Protein AF-I9C0R6-F1 (afdb_monomer_lite)

Structure (mmCIF, N/CA/C/O backbone):
data_AF-I9C0R6-F1
#
_entry.id   AF-I9C0R6-F1
#
loop_
_atom_site.group_PDB
_atom_site.id
_atom_site.type_symbol
_atom_site.label_atom_id
_atom_site.label_alt_id
_atom_site.label_comp_id
_atom_site.label_asym_id
_atom_site.label_entity_id
_atom_site.label_seq_id
_atom_site.pdbx_PDB_ins_code
_atom_site.Cartn_x
_atom_site.Cartn_y
_atom_site.Cartn_z
_atom_site.occupancy
_atom_site.B_iso_or_equiv
_atom_site.auth_seq_id
_atom_site.auth_comp_id
_atom_site.auth_asym_id
_atom_site.auth_atom_id
_atom_site.pdbx_PDB_model_num
ATOM 1 N N . MET A 1 1 ? 4.404 21.914 -5.510 1.00 38.25 1 MET A N 1
ATOM 2 C CA . MET A 1 1 ? 2.934 21.778 -5.633 1.00 38.25 1 MET A CA 1
ATOM 3 C C . MET A 1 1 ? 2.519 20.421 -5.077 1.00 38.25 1 MET A C 1
ATOM 5 O O . MET A 1 1 ? 2.902 19.404 -5.640 1.00 38.25 1 MET A O 1
ATOM 9 N N . ARG A 1 2 ? 1.827 20.374 -3.931 1.00 45.59 2 ARG A N 1
ATOM 10 C CA . ARG A 1 2 ? 1.291 19.121 -3.370 1.00 45.59 2 ARG A CA 1
ATOM 11 C C . ARG A 1 2 ? -0.032 18.838 -4.077 1.00 45.59 2 ARG A C 1
ATOM 13 O O . ARG A 1 2 ? -0.956 19.632 -3.956 1.00 45.59 2 ARG A O 1
ATOM 20 N N . ALA A 1 3 ? -0.115 17.740 -4.823 1.00 52.75 3 ALA A N 1
ATOM 21 C CA . ALA A 1 3 ? -1.356 17.266 -5.429 1.00 52.75 3 ALA A CA 1
ATOM 22 C C . ALA A 1 3 ? -2.314 16.725 -4.343 1.00 52.75 3 ALA A C 1
ATOM 24 O O . ALA A 1 3 ? -2.556 15.524 -4.246 1.00 52.75 3 ALA A O 1
ATOM 25 N N . CYS A 1 4 ? -2.816 17.611 -3.482 1.00 52.69 4 CYS A N 1
ATOM 26 C CA . CYS A 1 4 ? -3.850 17.322 -2.494 1.00 52.69 4 CYS A CA 1
ATOM 27 C C . CYS A 1 4 ? -5.216 17.417 -3.185 1.00 52.69 4 CYS A C 1
ATOM 29 O O . CYS A 1 4 ? -5.801 18.490 -3.243 1.00 52.69 4 CYS A O 1
ATOM 31 N N . GLY A 1 5 ? -5.694 16.316 -3.768 1.00 62.66 5 GLY A N 1
ATOM 32 C CA . GLY A 1 5 ? -7.068 16.227 -4.287 1.00 62.66 5 GLY A CA 1
ATOM 33 C C . GLY A 1 5 ? -7.242 15.269 -5.461 1.00 62.66 5 GLY A C 1
ATOM 34 O O . GLY A 1 5 ? -8.298 14.667 -5.617 1.00 62.66 5 GLY A O 1
ATOM 35 N N . HIS A 1 6 ? -6.196 15.052 -6.259 1.00 72.06 6 HIS A N 1
ATOM 36 C CA . HIS A 1 6 ? -6.268 14.102 -7.365 1.00 72.06 6 HIS A CA 1
ATOM 37 C C . HIS A 1 6 ? -5.964 12.675 -6.860 1.00 72.06 6 HIS A C 1
ATOM 39 O O . HIS A 1 6 ? -4.918 12.483 -6.228 1.00 72.06 6 HIS A O 1
ATOM 45 N N . PRO A 1 7 ? -6.807 11.658 -7.137 1.00 67.81 7 PRO A N 1
ATOM 46 C CA . PRO A 1 7 ? -6.635 10.293 -6.622 1.00 67.81 7 PRO A CA 1
ATOM 47 C C . PRO A 1 7 ? -5.280 9.676 -6.993 1.00 67.81 7 PRO A C 1
ATOM 49 O O . PRO A 1 7 ? -4.728 8.903 -6.214 1.00 67.81 7 PRO A O 1
ATOM 52 N N . PHE A 1 8 ? -4.695 10.090 -8.120 1.00 69.25 8 PHE A N 1
ATOM 53 C CA . PHE A 1 8 ? -3.371 9.648 -8.564 1.00 69.25 8 PHE A CA 1
ATOM 54 C C . PHE A 1 8 ? -2.227 10.602 -8.186 1.00 69.25 8 PHE A C 1
ATOM 56 O O . PHE A 1 8 ? -1.062 10.295 -8.429 1.00 69.25 8 PHE A O 1
ATOM 63 N N . GLY A 1 9 ? -2.525 11.747 -7.569 1.00 73.50 9 GLY A N 1
ATOM 64 C CA . GLY A 1 9 ? -1.532 12.768 -7.228 1.00 73.50 9 GLY A CA 1
ATOM 65 C C . GLY A 1 9 ? -0.500 12.285 -6.208 1.00 73.50 9 GLY A C 1
ATOM 66 O O . GLY A 1 9 ? 0.684 12.588 -6.323 1.00 73.50 9 GLY A O 1
ATOM 67 N N . THR A 1 10 ? -0.930 11.470 -5.246 1.00 73.44 10 THR A N 1
ATOM 68 C CA . THR A 1 10 ? -0.066 10.896 -4.204 1.00 73.44 10 THR A CA 1
ATOM 69 C C . THR A 1 10 ? 0.796 9.722 -4.692 1.00 73.44 10 THR A C 1
ATOM 71 O O . THR A 1 10 ? 1.999 9.759 -4.426 1.00 73.44 10 THR A O 1
ATOM 74 N N . PRO A 1 11 ? 0.289 8.711 -5.435 1.00 77.50 11 PRO A N 1
ATOM 75 C CA . PRO A 1 11 ? 1.160 7.698 -6.030 1.00 77.50 11 PRO A CA 1
ATOM 76 C C . PRO A 1 11 ? 2.114 8.295 -7.070 1.00 77.50 11 PRO A C 1
ATOM 78 O O . PRO A 1 11 ? 3.282 7.930 -7.066 1.00 77.50 11 PRO A O 1
ATOM 81 N N . LYS A 1 12 ? 1.686 9.274 -7.881 1.00 71.69 12 LYS A N 1
ATOM 82 C CA . LYS A 1 12 ? 2.557 9.940 -8.866 1.00 71.69 12 LYS A CA 1
ATOM 83 C C . LYS A 1 12 ? 3.669 10.770 -8.215 1.00 71.69 12 LYS A C 1
ATOM 85 O O . LYS A 1 12 ? 4.793 10.746 -8.697 1.00 71.69 12 LYS A O 1
ATOM 90 N N . ALA A 1 13 ? 3.390 11.447 -7.098 1.00 75.50 13 ALA A N 1
ATOM 91 C CA . ALA A 1 13 ? 4.412 12.172 -6.337 1.00 75.50 13 ALA A CA 1
ATOM 92 C C . ALA A 1 13 ? 5.409 11.237 -5.626 1.00 75.50 13 ALA A C 1
ATOM 94 O O . ALA A 1 13 ? 6.587 11.566 -5.525 1.00 75.50 13 ALA A O 1
ATOM 95 N N . ARG A 1 14 ? 4.952 10.069 -5.146 1.00 70.69 14 ARG A N 1
ATOM 96 C CA . ARG A 1 14 ? 5.819 9.052 -4.519 1.00 70.69 14 ARG A CA 1
ATOM 97 C C . ARG A 1 14 ? 6.611 8.217 -5.520 1.00 70.69 14 ARG A C 1
ATOM 99 O O . ARG A 1 14 ? 7.598 7.612 -5.127 1.00 70.69 14 ARG A O 1
ATOM 106 N N . MET A 1 15 ? 6.207 8.210 -6.789 1.00 73.62 15 MET A N 1
ATOM 107 C CA . MET A 1 15 ? 6.886 7.461 -7.847 1.00 73.62 15 MET A CA 1
ATOM 108 C C . MET A 1 15 ? 8.315 7.958 -8.119 1.00 73.62 15 MET A C 1
ATOM 110 O O . MET A 1 15 ? 9.086 7.202 -8.690 1.00 73.62 15 MET A O 1
ATOM 114 N N . GLY A 1 16 ? 8.684 9.165 -7.654 1.00 62.84 16 GLY A N 1
ATOM 115 C CA . GLY A 1 16 ? 10.062 9.672 -7.639 1.00 62.84 16 GLY A CA 1
ATOM 116 C C . GLY A 1 16 ? 10.739 9.737 -9.016 1.00 62.84 16 GLY A C 1
ATOM 117 O O . GLY A 1 16 ? 10.208 9.309 -10.029 1.00 62.84 16 GLY A O 1
ATOM 118 N N . SER A 1 17 ? 11.947 10.293 -9.080 1.00 57.12 17 SER A N 1
ATOM 119 C CA . SER A 1 17 ? 12.699 10.402 -10.338 1.00 57.12 17 SER A CA 1
ATOM 120 C C . SER A 1 17 ? 13.414 9.124 -10.850 1.00 57.12 17 SER A C 1
ATOM 122 O O . SER A 1 17 ? 13.961 9.220 -11.951 1.00 57.12 17 SER A O 1
ATOM 124 N N . PRO A 1 18 ? 13.443 7.938 -10.193 1.00 55.47 18 PRO A N 1
ATOM 125 C CA . PRO A 1 18 ? 13.922 6.722 -10.844 1.00 55.47 18 PRO A CA 1
ATOM 126 C C . PRO A 1 18 ? 12.736 6.034 -11.535 1.00 55.47 18 PRO A C 1
ATOM 128 O O . PRO A 1 18 ? 11.924 5.359 -10.910 1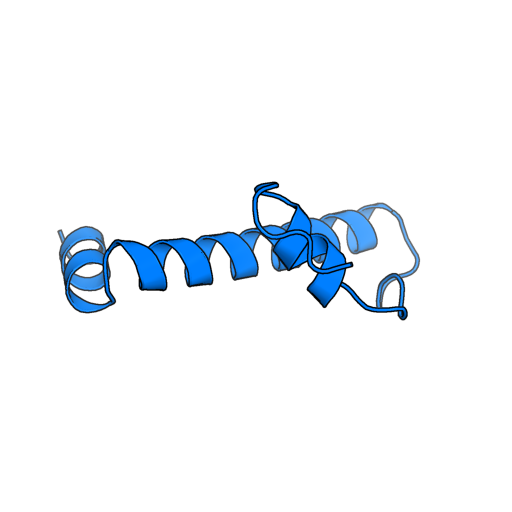.00 55.47 18 PRO A O 1
ATOM 131 N N . HIS A 1 19 ? 12.599 6.263 -12.838 1.00 69.25 19 HIS A N 1
ATOM 132 C CA . HIS A 1 19 ? 11.533 5.686 -13.655 1.00 69.25 19 HIS A CA 1
ATOM 133 C C . HIS A 1 19 ? 11.816 4.198 -13.881 1.00 69.25 19 HIS A C 1
ATOM 135 O O . HIS 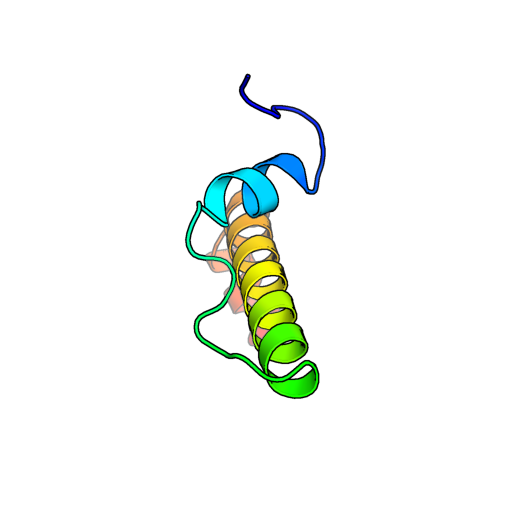A 1 19 ? 12.514 3.847 -14.822 1.00 69.25 19 HIS A O 1
ATOM 141 N N . PHE A 1 20 ? 11.273 3.337 -13.033 1.00 74.25 20 PHE A N 1
ATOM 142 C CA . PHE A 1 20 ? 11.334 1.880 -13.148 1.00 74.25 20 PHE A CA 1
ATOM 143 C C . PHE A 1 20 ? 12.701 1.225 -12.920 1.00 74.25 20 PHE A C 1
ATOM 145 O O . PHE A 1 20 ? 13.711 1.530 -13.553 1.00 74.25 20 PHE A O 1
ATOM 152 N N . LEU A 1 21 ? 12.711 0.227 -12.040 1.00 84.62 21 LEU A N 1
ATOM 153 C CA . LEU A 1 21 ? 13.832 -0.702 -11.866 1.00 84.62 21 LEU A CA 1
ATOM 154 C C . LEU A 1 21 ? 13.988 -1.629 -13.078 1.00 84.62 21 LEU A C 1
ATOM 156 O O . LEU A 1 21 ? 15.040 -2.237 -13.295 1.00 84.62 21 LEU A O 1
ATOM 160 N N . THR A 1 22 ? 12.931 -1.749 -13.875 1.00 88.12 22 THR A N 1
ATOM 161 C CA . THR A 1 22 ? 12.851 -2.653 -15.013 1.00 88.12 22 THR A CA 1
ATOM 162 C C . THR A 1 22 ? 12.839 -1.893 -16.342 1.00 88.12 22 THR A C 1
ATOM 164 O O . THR A 1 22 ? 12.346 -0.778 -16.441 1.00 88.12 22 THR A O 1
ATOM 167 N N . LYS A 1 23 ? 13.425 -2.490 -17.391 1.00 86.81 23 LYS A N 1
ATOM 168 C CA . LYS A 1 23 ? 13.641 -1.821 -18.694 1.00 86.81 23 LYS A CA 1
ATOM 169 C C . LYS A 1 23 ? 12.721 -2.292 -19.820 1.00 86.81 23 LYS A C 1
ATOM 171 O O . LYS A 1 23 ? 12.707 -1.689 -20.885 1.00 86.81 23 LYS A O 1
ATOM 176 N N . THR A 1 24 ? 11.980 -3.380 -19.619 1.00 89.69 24 THR A N 1
ATOM 177 C CA . THR A 1 24 ? 11.078 -3.936 -20.638 1.00 89.69 24 THR A CA 1
ATOM 178 C C . THR A 1 24 ? 9.629 -3.647 -20.275 1.00 89.69 24 THR A C 1
ATOM 180 O O . THR A 1 24 ? 9.251 -3.752 -19.110 1.00 89.69 24 THR A O 1
ATOM 183 N N . MET A 1 25 ? 8.802 -3.322 -21.272 1.00 87.81 25 MET A N 1
ATOM 184 C CA . MET A 1 25 ? 7.405 -2.919 -21.060 1.00 87.81 25 MET A CA 1
ATOM 185 C C . MET A 1 25 ? 6.577 -3.890 -20.201 1.00 87.81 25 MET A C 1
ATOM 187 O O . MET A 1 25 ? 5.860 -3.403 -19.327 1.00 87.81 25 MET A O 1
ATOM 191 N N . PRO A 1 26 ? 6.683 -5.229 -20.356 1.00 91.25 26 PRO A N 1
ATOM 192 C CA . PRO A 1 26 ? 5.945 -6.145 -19.489 1.00 91.25 26 PRO A CA 1
ATOM 193 C C . PRO A 1 26 ? 6.327 -5.988 -18.013 1.00 91.25 26 PRO A C 1
ATOM 195 O O . PRO A 1 26 ? 5.460 -5.958 -17.147 1.00 91.25 26 PRO A O 1
ATOM 198 N N . ARG A 1 27 ? 7.621 -5.816 -17.723 1.00 89.62 27 ARG A N 1
ATOM 199 C CA . ARG A 1 27 ? 8.131 -5.679 -16.354 1.00 89.62 27 ARG A CA 1
ATOM 200 C C . ARG A 1 27 ? 7.814 -4.305 -15.760 1.00 89.62 27 ARG A C 1
ATOM 202 O O . ARG A 1 27 ? 7.409 -4.223 -14.607 1.00 89.62 27 ARG A O 1
ATOM 209 N N . VAL A 1 28 ? 7.902 -3.255 -16.577 1.00 88.75 28 VAL A N 1
ATOM 210 C CA . VAL A 1 28 ? 7.498 -1.889 -16.210 1.00 88.75 28 VAL A CA 1
ATOM 211 C C . VAL A 1 28 ? 6.008 -1.844 -15.870 1.00 88.75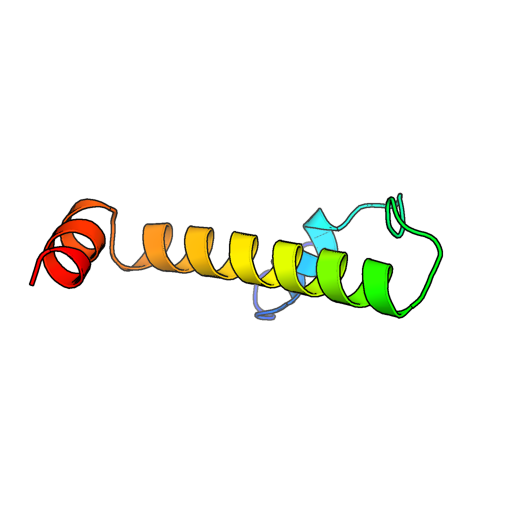 28 VAL A C 1
ATOM 213 O O . VAL A 1 28 ? 5.609 -1.218 -14.891 1.00 88.75 28 VAL A O 1
ATOM 216 N N . SER A 1 29 ? 5.173 -2.551 -16.637 1.00 89.62 29 SER A N 1
ATOM 217 C CA . SER A 1 29 ? 3.741 -2.673 -16.352 1.00 89.62 29 SER A CA 1
ATOM 218 C C . SER A 1 29 ? 3.486 -3.377 -15.016 1.00 89.62 29 SER A C 1
ATOM 220 O O . SER A 1 29 ? 2.672 -2.900 -14.224 1.00 89.62 29 SER A O 1
ATOM 222 N N . THR A 1 30 ? 4.225 -4.450 -14.714 1.00 91.06 30 THR A N 1
ATOM 223 C CA . THR A 1 30 ? 4.164 -5.117 -13.404 1.00 91.06 30 THR A CA 1
ATOM 224 C C . THR A 1 30 ? 4.579 -4.183 -12.266 1.00 91.06 30 THR A C 1
ATOM 226 O O . THR A 1 30 ? 3.913 -4.132 -11.234 1.00 91.06 30 THR A O 1
ATOM 229 N N . GLU A 1 31 ? 5.641 -3.402 -12.455 1.00 90.12 31 GLU A N 1
ATOM 230 C CA . GLU A 1 31 ? 6.121 -2.437 -11.464 1.00 90.12 31 GLU A CA 1
ATOM 231 C C . GLU A 1 31 ? 5.095 -1.318 -11.212 1.00 90.12 31 GLU A C 1
ATOM 233 O O . GLU A 1 31 ? 4.804 -0.974 -10.064 1.00 90.12 31 GLU A O 1
ATOM 238 N N . MET A 1 32 ? 4.450 -0.822 -12.273 1.00 90.31 32 MET A N 1
ATOM 239 C CA . MET A 1 32 ? 3.325 0.111 -12.155 1.00 90.31 32 MET A CA 1
ATOM 240 C C . MET A 1 32 ? 2.136 -0.489 -11.410 1.00 90.31 32 MET A C 1
ATOM 242 O O . MET A 1 32 ? 1.561 0.175 -10.543 1.00 90.31 32 MET A O 1
ATOM 246 N N . ALA A 1 33 ? 1.769 -1.734 -11.719 1.00 90.44 33 ALA A N 1
ATOM 247 C CA . ALA A 1 33 ? 0.677 -2.425 -11.046 1.00 90.44 33 ALA A CA 1
ATOM 248 C C . ALA A 1 33 ? 0.962 -2.590 -9.545 1.00 90.44 33 ALA A C 1
ATOM 250 O O . ALA A 1 33 ? 0.074 -2.358 -8.723 1.00 90.44 33 ALA A O 1
ATOM 251 N N . LEU A 1 34 ? 2.208 -2.901 -9.176 1.00 91.12 34 LEU A N 1
ATOM 252 C CA . LEU A 1 34 ? 2.613 -3.036 -7.779 1.00 91.12 34 LEU A CA 1
ATOM 253 C C . LEU A 1 34 ? 2.547 -1.698 -7.027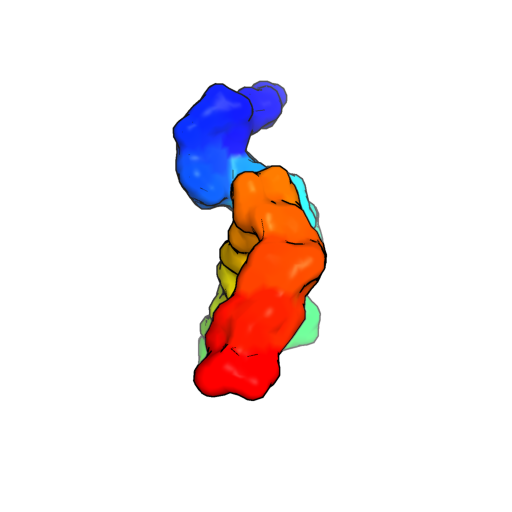 1.00 91.12 34 LEU A C 1
ATOM 255 O O . LEU A 1 34 ? 2.044 -1.652 -5.904 1.00 91.12 34 LEU A O 1
ATOM 259 N N . HIS A 1 35 ? 2.974 -0.594 -7.647 1.00 88.81 35 HIS A N 1
ATOM 260 C CA . HIS A 1 35 ? 2.832 0.741 -7.057 1.00 88.81 35 HIS A CA 1
ATOM 261 C C . HIS A 1 35 ? 1.367 1.138 -6.830 1.00 88.81 35 HIS A C 1
ATOM 263 O O . HIS A 1 35 ? 1.032 1.686 -5.773 1.00 88.81 35 HIS A O 1
ATOM 269 N N .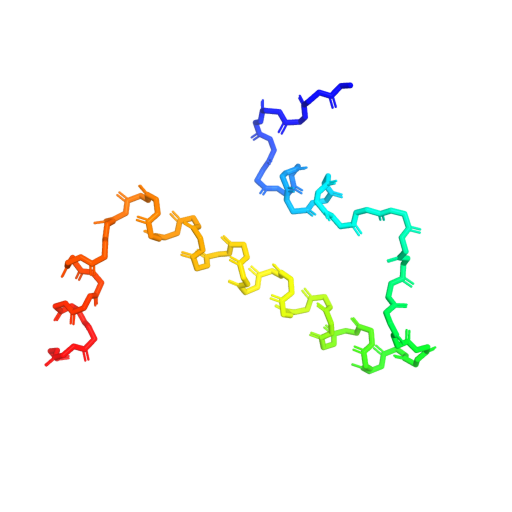 VAL A 1 36 ? 0.481 0.851 -7.789 1.00 90.19 36 VAL A N 1
ATOM 270 C CA . VAL A 1 36 ? -0.963 1.103 -7.644 1.00 90.19 36 VAL A CA 1
ATOM 271 C C . VAL A 1 36 ? -1.559 0.226 -6.543 1.00 90.19 36 VAL A C 1
ATOM 273 O O . VAL A 1 36 ? -2.306 0.728 -5.702 1.00 90.19 36 VAL A O 1
ATOM 276 N N . LEU A 1 37 ? -1.188 -1.055 -6.489 1.00 92.44 37 LEU A N 1
ATOM 277 C CA . LEU A 1 37 ? -1.631 -1.973 -5.443 1.00 92.44 37 LEU A CA 1
ATOM 278 C C . LEU A 1 37 ? -1.194 -1.495 -4.052 1.00 92.44 37 LEU A C 1
ATOM 280 O O . LEU A 1 37 ? -2.027 -1.385 -3.155 1.00 92.44 37 LEU A O 1
ATOM 284 N N . ALA A 1 38 ? 0.076 -1.128 -3.877 1.00 90.88 38 ALA A N 1
ATOM 285 C CA . ALA A 1 38 ? 0.595 -0.615 -2.610 1.00 90.88 38 ALA A CA 1
ATOM 286 C C . ALA A 1 38 ? -0.113 0.681 -2.171 1.00 90.88 38 ALA A C 1
ATOM 288 O O . ALA A 1 38 ? -0.423 0.864 -0.987 1.00 90.88 38 ALA A O 1
ATOM 289 N N . TYR A 1 39 ? -0.418 1.575 -3.120 1.00 89.62 39 TYR A N 1
ATOM 290 C CA . TYR A 1 39 ? -1.227 2.762 -2.846 1.00 89.62 39 TYR A CA 1
ATOM 291 C C . TYR A 1 39 ? -2.636 2.393 -2.379 1.00 89.62 39 TYR A C 1
ATOM 293 O O . TYR A 1 39 ? -3.085 2.913 -1.355 1.00 89.62 39 TYR A O 1
ATOM 301 N N . ASN A 1 40 ? -3.305 1.486 -3.089 1.00 90.62 40 ASN A N 1
ATOM 302 C CA . ASN A 1 40 ? -4.661 1.059 -2.764 1.00 90.62 40 ASN A CA 1
ATOM 303 C C . ASN A 1 40 ? -4.725 0.383 -1.391 1.00 90.62 40 ASN A C 1
ATOM 305 O O . ASN A 1 40 ? -5.600 0.725 -0.600 1.00 90.62 40 ASN A O 1
ATOM 309 N N . LEU A 1 41 ? -3.769 -0.489 -1.060 1.00 91.88 41 LEU A N 1
ATOM 310 C CA . LEU A 1 41 ? -3.686 -1.126 0.257 1.00 91.88 41 LEU A CA 1
ATOM 311 C C . LEU A 1 41 ? -3.490 -0.096 1.370 1.00 91.88 41 LEU A C 1
ATOM 313 O O . LEU A 1 41 ? -4.214 -0.118 2.362 1.00 91.88 41 LEU A O 1
ATOM 317 N N . THR A 1 42 ? -2.572 0.856 1.179 1.00 90.44 42 THR A N 1
ATOM 318 C CA . THR A 1 42 ? -2.359 1.940 2.151 1.00 90.44 42 THR A CA 1
ATOM 319 C C . THR A 1 42 ? -3.637 2.759 2.337 1.00 90.44 42 THR A C 1
ATOM 321 O O . THR A 1 42 ? -4.044 3.017 3.464 1.00 90.44 42 THR A O 1
ATOM 324 N N . ARG A 1 43 ? -4.308 3.131 1.240 1.00 90.69 43 ARG A N 1
ATOM 325 C CA . ARG A 1 43 ? -5.553 3.908 1.270 1.00 90.69 43 ARG A CA 1
ATOM 326 C C . ARG A 1 43 ? -6.662 3.155 2.006 1.00 90.69 43 ARG A C 1
ATOM 328 O O . ARG A 1 43 ? -7.334 3.744 2.845 1.00 90.69 43 ARG A O 1
ATOM 335 N N . VAL A 1 44 ? -6.852 1.873 1.705 1.00 92.31 44 VAL A N 1
ATOM 336 C CA . VAL A 1 44 ? -7.874 1.038 2.346 1.00 92.31 44 VAL A CA 1
ATOM 337 C C . VAL A 1 44 ? -7.586 0.875 3.840 1.00 92.31 44 VAL A C 1
ATOM 339 O O . VAL A 1 44 ? -8.495 1.049 4.648 1.00 92.31 44 VAL A O 1
ATOM 342 N N . LEU A 1 45 ? -6.325 0.653 4.222 1.00 92.88 45 LEU A N 1
ATOM 343 C CA . LEU A 1 45 ? -5.905 0.624 5.627 1.00 92.88 45 LEU A CA 1
ATOM 344 C C . LEU A 1 45 ? -6.168 1.957 6.337 1.00 92.88 45 LEU A C 1
ATOM 346 O O . LEU A 1 45 ? -6.625 1.950 7.476 1.00 92.88 45 LEU A O 1
ATOM 350 N N . THR A 1 46 ? -5.925 3.090 5.674 1.00 91.12 46 THR A N 1
ATOM 351 C CA . THR A 1 46 ? -6.200 4.424 6.230 1.00 91.12 46 THR A CA 1
ATOM 352 C C . THR A 1 46 ? -7.698 4.703 6.384 1.00 91.12 46 THR A C 1
ATOM 354 O O . THR A 1 46 ? -8.084 5.329 7.364 1.00 91.12 46 THR A O 1
ATOM 357 N N . ILE A 1 47 ? -8.539 4.260 5.443 1.00 92.31 47 ILE A N 1
ATOM 358 C CA . ILE A 1 47 ? -9.987 4.532 5.464 1.00 92.31 47 ILE A CA 1
ATOM 359 C C . ILE A 1 47 ? -10.729 3.577 6.406 1.00 92.31 47 ILE A C 1
ATOM 361 O O . ILE A 1 47 ? -11.547 4.022 7.203 1.00 92.31 47 ILE A O 1
ATOM 365 N N . MET A 1 48 ? -10.476 2.270 6.300 1.00 92.19 48 MET A N 1
ATOM 366 C CA . MET A 1 48 ? -11.254 1.246 7.011 1.00 92.19 48 MET A CA 1
ATOM 367 C C . MET A 1 48 ? -10.594 0.773 8.313 1.00 92.19 48 MET A C 1
ATOM 369 O O . MET A 1 48 ? -11.272 0.245 9.193 1.00 92.19 48 MET A O 1
ATOM 373 N N . GLY A 1 49 ? -9.277 0.944 8.452 1.00 91.69 49 GLY A N 1
ATOM 374 C CA . GLY A 1 49 ? -8.506 0.410 9.573 1.00 91.69 49 GLY A CA 1
ATOM 375 C C . GLY A 1 49 ? -8.210 -1.092 9.457 1.00 91.69 49 GLY A C 1
ATOM 376 O O . GLY A 1 49 ? -8.939 -1.868 8.838 1.00 91.69 49 GLY A O 1
ATOM 377 N N . SER A 1 50 ? -7.119 -1.529 10.092 1.00 89.56 50 SER A N 1
ATOM 378 C CA . SER A 1 50 ? -6.616 -2.910 9.999 1.00 89.56 50 SER A CA 1
ATOM 379 C C . SER A 1 50 ? -7.583 -3.958 10.560 1.00 89.56 50 SER A C 1
ATOM 381 O O . SER A 1 50 ? -7.749 -5.019 9.965 1.00 89.56 50 SER A O 1
ATOM 383 N N . LYS A 1 51 ? -8.265 -3.661 11.674 1.00 90.88 51 LYS A N 1
ATOM 384 C CA . LYS A 1 51 ? -9.201 -4.596 12.326 1.00 90.88 51 LYS A CA 1
ATOM 385 C C . LYS A 1 51 ? -10.403 -4.940 11.441 1.00 90.88 51 LYS A C 1
ATOM 387 O O . LYS A 1 51 ? -10.801 -6.100 11.389 1.00 90.88 51 LYS A O 1
ATOM 392 N N . ALA A 1 52 ? -10.963 -3.950 10.741 1.00 91.25 52 ALA A N 1
ATOM 393 C CA . ALA A 1 52 ? -12.103 -4.156 9.848 1.00 91.25 52 ALA A CA 1
ATOM 394 C C . ALA A 1 52 ? -11.719 -5.024 8.642 1.00 91.25 52 ALA A C 1
ATOM 396 O O . ALA A 1 52 ? -12.456 -5.934 8.276 1.00 91.25 52 ALA A O 1
ATOM 397 N N . ILE A 1 53 ? -10.530 -4.789 8.079 1.00 92.88 53 ILE A N 1
ATOM 398 C CA . ILE A 1 53 ? -10.004 -5.563 6.947 1.00 92.88 53 ILE A CA 1
ATOM 399 C C . ILE A 1 53 ? -9.725 -7.012 7.353 1.00 92.88 53 ILE A C 1
ATOM 401 O O . ILE A 1 53 ? -10.147 -7.925 6.655 1.00 92.88 53 ILE A O 1
ATOM 405 N N . LEU A 1 54 ? -9.067 -7.239 8.496 1.00 93.75 54 LEU A N 1
ATOM 406 C CA . LEU A 1 54 ? -8.794 -8.594 8.989 1.00 93.75 54 LEU A CA 1
ATOM 407 C C . LEU A 1 54 ? -10.083 -9.387 9.219 1.00 93.75 54 LEU A C 1
ATOM 409 O O . LEU A 1 54 ? -10.153 -10.555 8.851 1.00 93.75 54 LEU A O 1
ATOM 413 N N . LYS A 1 55 ? -11.118 -8.741 9.770 1.00 93.62 55 LYS A N 1
ATOM 414 C CA . LYS A 1 55 ? -12.430 -9.368 9.946 1.00 93.62 55 LYS A CA 1
ATOM 415 C C . LYS A 1 55 ? -13.074 -9.744 8.608 1.00 93.62 55 LYS A C 1
ATOM 417 O O . LYS A 1 55 ? -13.655 -10.813 8.528 1.00 93.62 55 LYS A O 1
ATOM 422 N N . ALA A 1 56 ? -12.959 -8.888 7.591 1.00 90.88 56 ALA A N 1
ATOM 423 C CA . ALA A 1 56 ? -13.537 -9.117 6.265 1.00 90.88 56 ALA A CA 1
ATOM 424 C C . ALA A 1 56 ? -12.803 -10.189 5.436 1.00 90.88 56 ALA A C 1
ATOM 426 O O . ALA A 1 56 ? -13.390 -10.749 4.521 1.00 90.88 56 ALA A O 1
ATOM 427 N N . ILE A 1 57 ? -11.521 -10.451 5.719 1.00 92.12 57 ILE A N 1
ATOM 428 C CA . ILE A 1 57 ? -10.741 -11.508 5.048 1.00 92.12 57 ILE A CA 1
ATOM 429 C C . ILE A 1 57 ? -10.927 -12.866 5.743 1.00 92.12 57 ILE A C 1
ATOM 431 O O . ILE A 1 57 ? -10.839 -13.904 5.097 1.00 92.12 57 ILE A O 1
ATOM 435 N N . ALA A 1 58 ? -11.156 -12.868 7.058 1.00 87.69 58 ALA A N 1
ATOM 436 C CA . ALA A 1 58 ? -11.370 -14.082 7.847 1.00 87.69 58 ALA A CA 1
ATOM 437 C C . ALA A 1 58 ? -12.808 -14.635 7.775 1.00 87.69 58 ALA A C 1
ATOM 439 O O . ALA A 1 58 ? -13.079 -15.675 8.375 1.00 87.69 58 ALA A O 1
ATOM 440 N N . SER A 1 59 ? -13.718 -13.920 7.110 1.00 68.06 59 SER A N 1
ATOM 441 C CA . SER A 1 59 ? -15.137 -14.261 6.943 1.00 68.06 59 SER A CA 1
ATOM 442 C C . SER A 1 59 ? -15.437 -14.899 5.599 1.00 68.06 59 SER A C 1
ATOM 444 O O . SER A 1 59 ? -14.873 -14.393 4.604 1.00 68.06 59 SER A O 1
#

Foldseek 3Di:
DQPPPDLCSVLVVVCDDPQDPDDDPVRSVVVVVVSVVVSVVVVCCVPQNPVRVVVVVVD

Sequence (59 aa):
MRACGHPFGT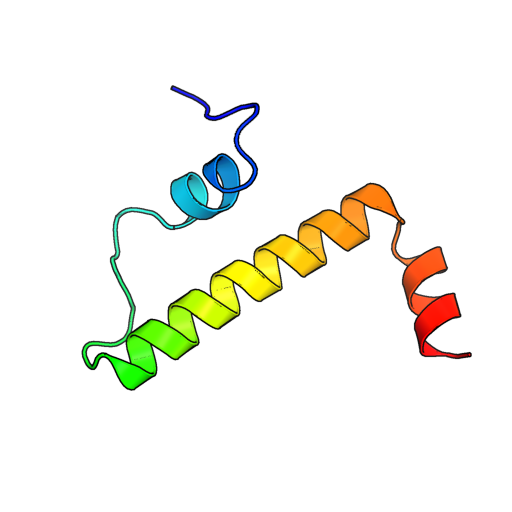PKARMGSPHFLTKTMPRVSTEMALHVLAYNLTRVLTIMGSKAILKAIAS

pLDDT: mean 81.42, std 13.83, range [38.25, 93.75]

Secondary structure (DSSP, 8-state):
----S-TTHHHHHHT-SS--S--SHHHHHHHHHHHHHHHHHHHHHHHH-HHHHHHHH--

Radius of gyration: 14.45 Å; chains: 1; bounding box: 29×36×33 Å